Protein AF-A0A7V2TPH2-F1 (afdb_monomer_lite)

Structure (mmCIF, N/CA/C/O backbone):
data_AF-A0A7V2TPH2-F1
#
_entry.id   AF-A0A7V2TPH2-F1
#
loop_
_atom_site.group_PDB
_atom_site.id
_atom_site.type_symbol
_atom_site.label_atom_id
_atom_site.label_alt_id
_atom_site.label_comp_id
_atom_site.label_asym_id
_atom_site.label_entity_id
_atom_site.label_seq_id
_atom_site.pdbx_PDB_ins_code
_atom_site.Cartn_x
_atom_site.Cartn_y
_atom_site.Cartn_z
_atom_site.occupancy
_atom_site.B_iso_or_equiv
_atom_site.auth_seq_id
_atom_site.auth_comp_id
_atom_site.auth_asym_id
_atom_site.auth_atom_id
_atom_site.pdbx_PDB_model_num
ATOM 1 N N . GLY A 1 1 ? 22.157 5.269 8.669 1.00 52.62 1 GLY A N 1
ATOM 2 C CA . GLY A 1 1 ? 21.475 3.998 8.960 1.00 52.62 1 GLY A CA 1
ATOM 3 C C . GLY A 1 1 ? 22.271 2.903 8.308 1.00 52.62 1 GLY A C 1
ATOM 4 O O . GLY A 1 1 ? 22.394 2.919 7.093 1.00 52.62 1 GLY A O 1
ATOM 5 N N . GLN A 1 2 ? 22.907 2.046 9.096 1.00 52.38 2 GLN A N 1
ATOM 6 C CA . GLN A 1 2 ? 23.650 0.911 8.560 1.00 52.38 2 GLN A CA 1
ATOM 7 C C . GLN A 1 2 ? 22.627 -0.168 8.192 1.00 52.38 2 GLN A C 1
A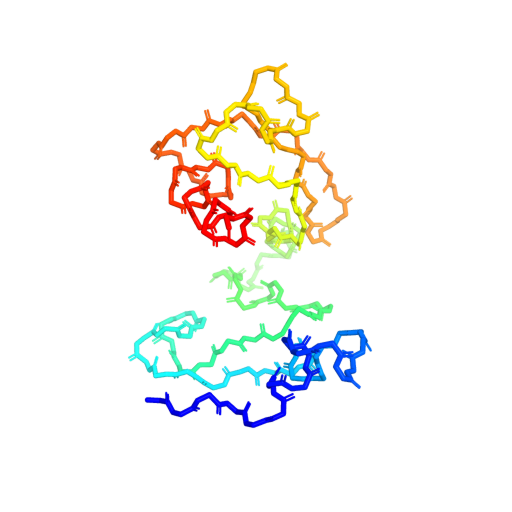TOM 9 O O . GLN A 1 2 ? 21.743 -0.456 8.999 1.00 52.38 2 GLN A O 1
ATOM 14 N N . LEU A 1 3 ? 22.689 -0.695 6.967 1.00 60.03 3 LEU A N 1
ATOM 15 C CA . LEU A 1 3 ? 21.816 -1.792 6.554 1.00 60.03 3 LEU A CA 1
ATOM 16 C C . LEU A 1 3 ? 22.068 -2.985 7.476 1.00 60.03 3 LEU A C 1
ATOM 18 O O . LEU A 1 3 ? 23.220 -3.294 7.786 1.00 60.03 3 LEU A O 1
ATOM 22 N N . ASP A 1 4 ? 20.994 -3.619 7.940 1.00 68.88 4 ASP A N 1
ATOM 23 C CA . ASP A 1 4 ? 21.103 -4.800 8.786 1.00 68.88 4 ASP A CA 1
ATOM 24 C C . ASP A 1 4 ? 21.896 -5.882 8.027 1.00 68.88 4 ASP A C 1
ATOM 26 O O . ASP A 1 4 ? 21.486 -6.260 6.923 1.00 68.88 4 ASP A O 1
ATOM 30 N N . PRO A 1 5 ? 23.012 -6.395 8.579 1.00 73.81 5 PRO A N 1
ATOM 31 C CA . PRO A 1 5 ? 23.836 -7.403 7.914 1.00 73.81 5 PRO A CA 1
ATOM 32 C C . PRO A 1 5 ? 23.057 -8.661 7.513 1.00 73.81 5 PRO A C 1
ATOM 34 O O . PRO A 1 5 ? 23.455 -9.362 6.585 1.00 73.81 5 PRO A O 1
ATOM 37 N N . SER A 1 6 ? 21.935 -8.946 8.183 1.00 73.12 6 SER A N 1
ATOM 38 C CA . SER A 1 6 ? 21.060 -10.066 7.834 1.00 73.12 6 SER A CA 1
ATOM 39 C C . SER A 1 6 ? 20.357 -9.883 6.487 1.00 73.12 6 SER A C 1
ATOM 41 O O . SER A 1 6 ? 20.137 -10.878 5.805 1.00 73.12 6 SER A O 1
ATOM 43 N N . ILE A 1 7 ? 20.082 -8.645 6.055 1.00 74.31 7 ILE A N 1
ATOM 44 C CA . ILE A 1 7 ? 19.474 -8.345 4.746 1.00 74.31 7 ILE A CA 1
ATOM 45 C C . ILE A 1 7 ? 20.460 -8.651 3.613 1.00 74.31 7 ILE A C 1
ATOM 47 O O . ILE A 1 7 ? 20.056 -9.110 2.547 1.00 74.31 7 ILE A O 1
ATOM 51 N N . ALA A 1 8 ? 21.762 -8.465 3.850 1.00 75.31 8 ALA A N 1
ATOM 52 C CA . ALA A 1 8 ? 22.788 -8.685 2.834 1.00 75.31 8 ALA A CA 1
ATOM 53 C C . ALA A 1 8 ? 22.784 -10.125 2.292 1.00 75.31 8 ALA A C 1
ATOM 55 O O . ALA A 1 8 ? 23.060 -10.318 1.114 1.00 75.31 8 ALA A O 1
ATOM 56 N N . GLN A 1 9 ? 22.414 -11.116 3.115 1.00 75.88 9 GLN A N 1
ATOM 57 C CA . GLN A 1 9 ? 22.303 -12.517 2.687 1.00 75.88 9 GLN A CA 1
ATOM 58 C C . GLN A 1 9 ? 21.108 -12.782 1.762 1.00 75.88 9 GLN A C 1
ATOM 60 O O . GLN A 1 9 ? 21.179 -13.699 0.950 1.00 75.88 9 GLN A O 1
ATOM 65 N N . TYR A 1 10 ? 20.033 -11.995 1.869 1.00 73.19 10 TYR A N 1
ATOM 66 C CA . TYR A 1 10 ? 18.875 -12.091 0.973 1.00 73.19 10 TYR A CA 1
ATOM 67 C C . TYR A 1 10 ? 19.153 -11.384 -0.356 1.00 73.19 10 TYR A C 1
ATOM 69 O O . TYR A 1 10 ? 18.794 -11.893 -1.410 1.00 73.19 10 TYR A O 1
ATOM 77 N N . ILE A 1 11 ? 19.864 -10.251 -0.320 1.00 75.94 11 ILE A N 1
ATOM 78 C CA . ILE A 1 11 ? 20.274 -9.526 -1.533 1.00 75.94 11 ILE A CA 1
ATOM 79 C C . ILE A 1 11 ? 21.326 -10.319 -2.323 1.00 75.94 11 ILE A C 1
ATOM 81 O O . ILE A 1 11 ? 21.290 -10.338 -3.548 1.00 75.94 11 ILE A O 1
ATOM 85 N N . SER A 1 12 ? 22.263 -10.988 -1.642 1.00 79.94 12 SER A N 1
ATOM 86 C CA . SER A 1 12 ? 23.322 -11.769 -2.294 1.00 79.94 12 SER A CA 1
ATOM 87 C C . SER A 1 12 ? 22.895 -13.173 -2.739 1.00 79.94 12 SER A C 1
ATOM 89 O O . SER A 1 12 ? 23.728 -13.911 -3.264 1.00 79.94 12 SER A O 1
ATOM 91 N N . GLY A 1 13 ? 21.640 -13.570 -2.498 1.00 76.06 13 GLY A N 1
ATOM 92 C CA . GLY A 1 13 ? 21.132 -14.913 -2.805 1.00 76.06 13 GLY A CA 1
ATOM 93 C C . GLY A 1 13 ? 21.652 -16.023 -1.881 1.00 76.06 13 GLY A C 1
ATOM 94 O O . GLY A 1 13 ? 21.425 -17.199 -2.139 1.00 76.06 13 GLY A O 1
ATOM 95 N N . GLY A 1 14 ? 22.345 -15.686 -0.787 1.00 78.94 14 GLY A N 1
ATOM 96 C CA . GLY A 1 14 ? 22.805 -16.661 0.210 1.00 78.94 14 GLY A CA 1
ATOM 97 C C . GLY A 1 14 ? 21.675 -17.268 1.052 1.00 78.94 14 GLY A C 1
ATOM 98 O O . GLY A 1 14 ? 21.870 -18.302 1.693 1.00 78.94 14 GLY A O 1
ATOM 99 N N . ARG A 1 15 ? 20.500 -16.628 1.067 1.00 72.25 15 ARG A N 1
ATOM 100 C CA . ARG A 1 15 ? 19.246 -17.138 1.630 1.00 72.25 15 ARG A CA 1
ATOM 101 C C . ARG A 1 15 ? 18.077 -16.702 0.757 1.00 72.25 15 ARG A C 1
ATOM 103 O O . ARG A 1 15 ? 17.982 -15.535 0.395 1.00 72.25 15 ARG A O 1
ATOM 110 N N . GLU A 1 16 ? 17.166 -17.629 0.496 1.00 70.44 16 GLU A N 1
ATOM 111 C CA . GLU A 1 16 ? 15.921 -17.377 -0.228 1.00 70.44 16 GLU A CA 1
ATOM 112 C C . GLU A 1 16 ? 14.727 -17.423 0.737 1.00 70.44 16 GLU A C 1
ATOM 114 O O . GLU A 1 16 ? 14.752 -18.131 1.748 1.00 70.44 16 GLU A O 1
ATOM 119 N N . GLY A 1 17 ? 13.681 -16.653 0.435 1.00 73.00 17 GLY A N 1
ATOM 120 C CA . GLY A 1 17 ? 12.449 -16.589 1.223 1.00 73.00 17 GLY A CA 1
ATOM 121 C C . GLY A 1 17 ? 12.172 -15.216 1.834 1.00 73.00 17 GLY A C 1
ATOM 122 O O . GLY A 1 17 ? 12.913 -14.253 1.638 1.00 73.00 17 GLY A O 1
ATOM 123 N N . ILE A 1 18 ? 11.067 -15.129 2.576 1.00 69.38 18 ILE A N 1
ATOM 124 C CA . ILE A 1 18 ? 10.636 -13.888 3.227 1.00 69.38 18 ILE A 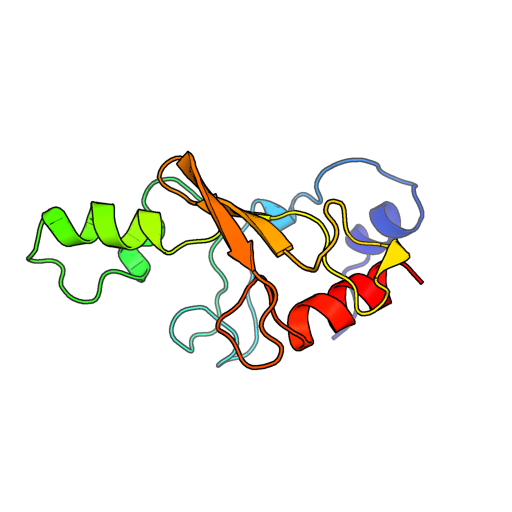CA 1
ATOM 125 C C . ILE A 1 18 ? 11.638 -13.530 4.326 1.00 69.38 18 ILE A C 1
ATOM 127 O O . ILE A 1 18 ? 11.946 -14.344 5.200 1.00 69.38 18 ILE A O 1
ATOM 131 N N . PHE A 1 19 ? 12.144 -12.297 4.289 1.00 74.94 19 PHE A N 1
ATOM 132 C CA . PHE A 1 19 ? 12.999 -11.774 5.346 1.00 74.94 19 PHE A CA 1
ATOM 133 C C . PHE A 1 19 ? 12.231 -11.806 6.679 1.00 74.94 19 PHE A C 1
ATOM 135 O O . PHE A 1 19 ? 11.173 -11.188 6.753 1.00 74.94 19 PHE A O 1
ATOM 142 N N . PRO A 1 20 ? 12.724 -12.466 7.746 1.00 76.25 20 PRO A N 1
ATOM 143 C CA . PRO A 1 20 ? 11.956 -12.659 8.978 1.00 76.25 20 PRO A CA 1
ATOM 144 C C . PRO A 1 20 ? 11.435 -11.367 9.611 1.00 76.25 20 PRO A C 1
ATOM 146 O O . PRO A 1 20 ? 10.366 -11.369 10.210 1.00 76.25 20 PRO A O 1
ATOM 149 N N . LYS A 1 21 ? 12.145 -10.240 9.448 1.00 76.19 21 LYS A N 1
ATOM 150 C CA . LYS A 1 21 ? 11.657 -8.950 9.962 1.00 76.19 21 LYS A CA 1
ATOM 151 C C . LYS A 1 21 ? 10.458 -8.390 9.198 1.00 76.19 21 LYS A C 1
ATOM 153 O O . LYS A 1 21 ? 9.807 -7.490 9.713 1.00 76.19 21 LYS A O 1
ATOM 158 N N . ALA A 1 22 ? 10.153 -8.903 8.008 1.00 75.69 22 ALA A N 1
ATOM 159 C CA . ALA A 1 22 ? 8.927 -8.559 7.297 1.00 75.69 22 ALA A CA 1
ATOM 160 C C . ALA A 1 22 ? 7.672 -9.048 8.049 1.00 75.69 22 ALA A C 1
ATOM 162 O O . ALA A 1 22 ? 6.608 -8.465 7.882 1.00 75.69 22 ALA A O 1
ATOM 163 N N . ASP A 1 23 ? 7.806 -10.056 8.922 1.00 80.38 23 ASP A N 1
ATOM 164 C CA . ASP A 1 23 ? 6.742 -10.531 9.822 1.00 80.38 23 ASP A CA 1
ATOM 165 C C . ASP A 1 23 ? 6.803 -9.882 11.225 1.00 80.38 23 ASP A C 1
ATOM 167 O O . ASP A 1 23 ? 6.238 -10.375 12.201 1.00 80.38 23 ASP A O 1
ATOM 171 N N . SER A 1 24 ? 7.497 -8.750 11.364 1.00 86.50 24 SER A N 1
ATOM 172 C CA . SER A 1 24 ? 7.596 -8.010 12.627 1.00 86.50 24 SER A CA 1
ATOM 173 C C . SER A 1 24 ? 7.250 -6.538 12.444 1.00 86.50 24 SER A C 1
ATOM 175 O O . SER A 1 24 ? 7.471 -5.975 11.374 1.00 86.50 24 SER A O 1
ATOM 177 N N . ASP A 1 25 ? 6.734 -5.905 13.499 1.00 87.94 25 ASP A N 1
ATOM 178 C CA . ASP A 1 25 ? 6.574 -4.451 13.519 1.00 87.94 25 ASP A CA 1
ATOM 179 C C . ASP A 1 25 ? 7.957 -3.785 13.395 1.00 87.94 25 ASP A C 1
ATOM 181 O O . ASP A 1 25 ? 8.928 -4.201 14.036 1.00 87.94 25 ASP A O 1
ATOM 185 N N . ALA A 1 26 ? 8.056 -2.746 12.570 1.00 87.88 26 ALA A N 1
ATOM 186 C CA . ALA A 1 26 ? 9.312 -2.070 12.283 1.00 87.88 26 ALA A CA 1
ATOM 187 C C . ALA A 1 26 ? 9.372 -0.707 12.978 1.00 87.88 26 ALA A C 1
ATOM 189 O O . ALA A 1 26 ? 8.510 0.150 12.790 1.00 87.88 26 ALA A O 1
ATOM 190 N N . GLN A 1 27 ? 10.424 -0.478 13.763 1.00 87.88 27 GLN A N 1
ATOM 191 C CA . GLN A 1 27 ? 10.677 0.832 14.352 1.00 87.88 27 GLN A CA 1
ATOM 192 C C . GLN A 1 27 ? 11.352 1.749 13.330 1.00 87.88 27 GLN A C 1
ATOM 194 O O . GLN A 1 27 ? 12.382 1.407 12.747 1.00 87.88 27 GLN A O 1
ATOM 199 N N . VAL A 1 28 ? 10.777 2.929 13.135 1.00 87.75 28 VAL A N 1
ATOM 200 C CA . VAL A 1 28 ? 11.244 3.951 12.196 1.00 87.75 28 VAL A CA 1
ATOM 201 C C . VAL A 1 28 ? 11.326 5.302 12.908 1.00 87.75 28 VAL A C 1
ATOM 203 O O . VAL A 1 28 ? 10.627 5.516 13.897 1.00 87.75 28 VAL A O 1
ATOM 206 N N . PRO A 1 29 ? 12.167 6.247 12.461 1.00 90.50 29 PRO A N 1
ATOM 207 C CA . PRO A 1 29 ? 12.143 7.596 13.016 1.00 90.50 29 PRO A CA 1
ATOM 208 C C . PRO A 1 29 ? 10.760 8.239 12.835 1.00 90.50 29 PRO A C 1
ATOM 210 O O . PRO A 1 29 ? 10.140 8.090 11.784 1.00 90.50 29 PRO A O 1
ATOM 213 N N . ALA A 1 30 ? 10.275 8.980 13.832 1.00 88.75 30 ALA A N 1
ATOM 214 C CA . ALA A 1 30 ? 9.077 9.797 13.647 1.00 88.75 30 ALA A CA 1
ATOM 215 C C . ALA A 1 30 ? 9.342 10.903 12.600 1.00 88.75 30 ALA A C 1
ATOM 217 O O . ALA A 1 30 ? 10.456 11.436 12.569 1.00 88.75 30 ALA A O 1
ATOM 218 N N . PRO A 1 31 ? 8.362 11.270 11.752 1.00 90.75 31 PRO A N 1
ATOM 219 C CA . PRO A 1 31 ? 6.961 10.836 11.752 1.00 90.75 31 PRO A CA 1
ATOM 220 C C . PRO A 1 31 ? 6.666 9.691 10.760 1.00 90.75 31 PRO A C 1
ATOM 222 O O . PRO A 1 31 ? 5.543 9.569 10.282 1.00 90.75 31 PRO A O 1
ATOM 225 N N . TYR A 1 32 ? 7.664 8.881 10.392 1.00 86.19 32 TYR A N 1
ATOM 226 C CA . TYR A 1 32 ? 7.541 7.907 9.299 1.00 86.19 32 TYR A CA 1
ATOM 227 C C . TYR A 1 32 ? 6.796 6.613 9.672 1.00 86.19 32 TYR A C 1
ATOM 229 O O . TYR A 1 32 ? 6.696 5.710 8.846 1.00 86.19 32 TYR A O 1
ATOM 237 N N . GLY A 1 33 ? 6.293 6.492 10.903 1.00 85.62 33 GLY A N 1
ATOM 238 C CA . GLY A 1 33 ? 5.432 5.389 11.329 1.00 85.62 33 GLY A CA 1
ATOM 239 C C . GLY A 1 33 ? 3.948 5.626 11.028 1.00 85.62 33 GLY A C 1
ATOM 240 O O . GLY A 1 33 ? 3.526 6.725 10.663 1.00 85.62 33 GLY A O 1
ATOM 241 N N . ASN A 1 34 ? 3.124 4.597 11.237 1.00 83.81 34 ASN A N 1
ATOM 242 C CA . ASN A 1 34 ? 1.669 4.700 11.127 1.00 83.81 34 ASN A CA 1
ATOM 243 C C . ASN A 1 34 ? 1.131 5.808 12.053 1.00 83.81 34 ASN A C 1
ATOM 245 O O . ASN A 1 34 ? 1.562 5.944 13.199 1.00 83.81 34 ASN A O 1
ATOM 249 N N . GLY A 1 35 ? 0.192 6.616 11.548 1.00 82.12 35 GLY A N 1
ATOM 250 C CA . GLY A 1 35 ? -0.407 7.722 12.306 1.00 82.12 35 GLY A CA 1
ATOM 251 C C . GLY A 1 35 ? 0.566 8.854 12.671 1.00 82.12 35 GLY A C 1
ATOM 252 O O . GLY A 1 35 ? 0.281 9.611 13.593 1.00 82.12 35 GLY A O 1
ATOM 253 N N . GLY A 1 36 ? 1.717 8.964 11.992 1.00 85.12 36 GLY A N 1
ATOM 254 C CA . GLY A 1 36 ? 2.756 9.957 12.300 1.00 85.12 36 GLY A CA 1
ATOM 255 C C . GLY A 1 36 ? 3.688 9.555 13.450 1.00 85.12 36 GLY A C 1
ATOM 256 O O . GLY A 1 36 ? 4.439 10.388 13.955 1.00 85.12 36 GLY A O 1
ATOM 257 N N . GLY A 1 37 ? 3.624 8.294 13.891 1.00 87.50 37 GLY A N 1
ATOM 258 C CA . GLY A 1 37 ? 4.440 7.757 14.977 1.00 87.50 37 GLY A CA 1
ATOM 259 C C . GLY A 1 37 ? 5.836 7.302 14.544 1.00 87.50 37 GLY A C 1
ATOM 260 O O . GLY A 1 37 ? 6.364 7.695 13.506 1.00 87.50 37 GLY A O 1
ATOM 261 N N . ASN A 1 38 ? 6.438 6.434 15.358 1.00 93.00 38 ASN A N 1
ATOM 262 C CA . ASN A 1 38 ? 7.763 5.837 15.147 1.00 93.00 38 ASN A CA 1
ATOM 263 C C . ASN A 1 38 ? 7.702 4.321 14.869 1.00 93.00 38 ASN A C 1
ATOM 265 O O . ASN A 1 38 ? 8.702 3.617 15.014 1.00 93.00 38 ASN A O 1
ATOM 269 N N . MET A 1 39 ? 6.525 3.796 14.530 1.00 88.19 39 MET A N 1
ATOM 270 C CA . MET A 1 39 ? 6.305 2.367 14.330 1.00 88.19 39 MET A CA 1
ATOM 271 C C . MET A 1 39 ? 5.496 2.113 13.067 1.00 88.19 39 MET A C 1
ATOM 273 O O . MET A 1 39 ? 4.450 2.729 12.871 1.00 88.19 39 MET A O 1
ATOM 277 N N . VAL A 1 40 ? 5.989 1.202 12.233 1.00 88.44 40 VAL A N 1
ATOM 278 C CA . VAL A 1 40 ? 5.256 0.609 11.118 1.00 88.44 40 VAL A CA 1
ATOM 279 C C . VAL A 1 40 ? 4.739 -0.750 11.569 1.00 88.44 40 VAL A C 1
ATOM 281 O O . VAL A 1 40 ? 5.536 -1.624 11.910 1.00 88.44 40 VAL A O 1
ATOM 284 N N . TYR A 1 41 ? 3.421 -0.928 11.604 1.00 87.56 41 TYR A N 1
ATOM 285 C CA . TYR A 1 41 ? 2.824 -2.194 12.031 1.00 87.56 41 TYR A CA 1
ATOM 286 C C . TYR A 1 41 ? 2.794 -3.213 10.893 1.00 87.56 41 TYR A C 1
ATOM 288 O O . TYR A 1 41 ? 2.479 -2.872 9.752 1.00 87.56 41 TYR A O 1
ATOM 296 N N . ARG A 1 42 ? 3.060 -4.480 11.216 1.00 87.38 42 ARG A N 1
ATOM 297 C CA . ARG A 1 42 ? 2.890 -5.592 10.278 1.00 87.38 42 ARG A CA 1
ATOM 298 C C . ARG A 1 42 ? 1.415 -5.821 9.956 1.00 87.38 42 ARG A C 1
ATOM 300 O O . ARG A 1 42 ? 0.538 -5.616 10.804 1.00 87.38 42 ARG A O 1
ATOM 307 N N . LEU A 1 43 ? 1.153 -6.333 8.756 1.00 84.69 43 LEU A N 1
ATOM 308 C CA . LEU A 1 43 ? -0.179 -6.791 8.379 1.00 84.69 43 LEU A CA 1
ATOM 309 C C . LEU A 1 43 ? -0.562 -8.012 9.225 1.00 84.69 43 LEU A C 1
ATOM 311 O O . LEU A 1 43 ? 0.177 -8.990 9.310 1.00 84.69 43 LEU A O 1
ATOM 315 N N . ARG A 1 44 ? -1.720 -7.934 9.879 1.00 84.25 44 ARG A N 1
ATOM 316 C CA . ARG A 1 44 ? -2.351 -9.024 10.629 1.00 84.25 44 ARG A CA 1
ATOM 317 C C . ARG A 1 44 ? -3.855 -8.800 10.655 1.00 84.25 44 ARG A C 1
ATOM 319 O O . ARG A 1 44 ? -4.310 -7.674 10.466 1.00 84.25 44 ARG A O 1
ATOM 326 N N . GLU A 1 45 ? -4.613 -9.846 10.945 1.00 80.81 45 GLU A N 1
ATOM 327 C CA . GLU A 1 45 ? -6.049 -9.716 11.183 1.00 80.81 45 GLU A CA 1
ATOM 328 C C . GLU A 1 45 ? -6.329 -8.651 12.262 1.00 80.81 45 GLU A C 1
ATOM 330 O O . GLU A 1 45 ? -5.692 -8.635 13.323 1.00 80.81 45 GLU A O 1
ATOM 335 N N . GLY A 1 46 ? -7.249 -7.727 11.973 1.00 77.75 46 GLY A N 1
ATOM 336 C CA . GLY A 1 46 ? -7.627 -6.646 12.879 1.00 77.75 46 GLY A CA 1
ATOM 337 C C . GLY A 1 46 ? -6.706 -5.419 12.856 1.00 77.75 46 GLY A C 1
ATOM 338 O O . GLY A 1 46 ? -6.913 -4.517 13.674 1.00 77.75 46 GLY A O 1
ATOM 339 N N . ILE A 1 47 ? -5.691 -5.353 11.978 1.00 81.12 47 ILE A N 1
ATOM 340 C CA . ILE A 1 47 ? -4.804 -4.178 11.869 1.00 81.12 47 ILE A CA 1
ATOM 341 C C . ILE A 1 47 ? -5.517 -2.939 11.308 1.00 81.12 47 ILE A C 1
ATOM 343 O O . ILE A 1 47 ? -5.166 -1.812 11.656 1.00 81.12 47 ILE A O 1
ATOM 347 N N . GLU A 1 48 ? -6.574 -3.123 10.521 1.00 75.81 48 G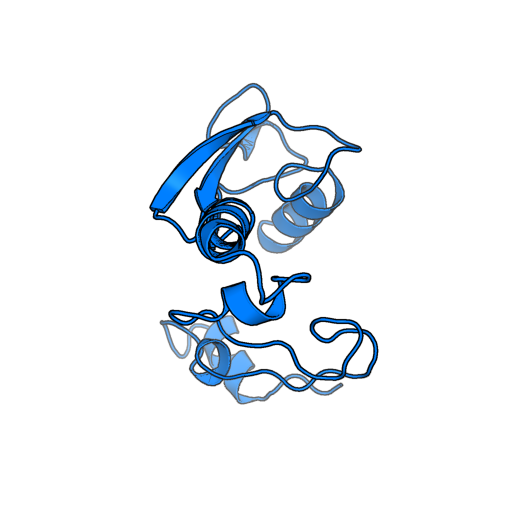LU A N 1
ATOM 348 C CA . GLU A 1 48 ? -7.420 -2.052 9.993 1.00 75.81 48 GLU A CA 1
ATOM 349 C C . GLU A 1 48 ? -8.019 -1.176 11.096 1.00 75.81 48 GLU A C 1
ATOM 351 O O . GLU A 1 48 ? -8.332 -0.013 10.860 1.00 75.81 48 GLU A O 1
ATOM 356 N N . ARG A 1 49 ? -8.132 -1.696 12.327 1.00 73.69 49 ARG A N 1
ATOM 357 C CA . ARG A 1 49 ? -8.667 -0.953 13.475 1.00 73.69 49 ARG A CA 1
ATOM 358 C C . ARG A 1 49 ? -7.861 0.296 13.801 1.00 73.69 49 ARG A C 1
ATOM 360 O O . ARG A 1 49 ? -8.429 1.256 14.305 1.00 73.69 49 ARG A O 1
ATOM 367 N N . PHE A 1 50 ? -6.568 0.314 13.481 1.00 73.06 50 PHE A N 1
ATOM 368 C CA . PHE A 1 50 ? -5.732 1.506 13.645 1.00 73.06 50 PHE A CA 1
ATOM 369 C C . PHE A 1 50 ? -6.018 2.593 12.600 1.00 73.06 50 PHE A C 1
ATOM 371 O O . PHE A 1 50 ? -5.551 3.719 12.749 1.00 73.06 50 PHE A O 1
ATOM 378 N N . LEU A 1 51 ? -6.783 2.265 11.557 1.00 70.81 51 LEU A N 1
ATOM 379 C CA . LEU A 1 51 ? -7.242 3.188 10.521 1.00 70.81 51 LEU A CA 1
ATOM 380 C C . LEU A 1 51 ? -8.695 3.638 10.745 1.00 70.81 51 LEU A C 1
ATOM 382 O O . LEU A 1 51 ? -9.154 4.566 10.082 1.00 70.81 51 LEU A O 1
ATOM 386 N N . ILE A 1 52 ? -9.418 3.018 11.686 1.00 73.44 52 ILE A N 1
ATOM 387 C CA . ILE A 1 52 ? -10.778 3.418 12.053 1.00 73.44 52 ILE A CA 1
ATOM 388 C C . ILE A 1 52 ? -10.704 4.682 12.912 1.00 73.44 52 ILE A C 1
ATOM 390 O O . ILE A 1 52 ? -10.223 4.660 14.043 1.00 73.44 52 ILE A O 1
ATOM 394 N N . THR A 1 53 ? -11.217 5.790 12.386 1.00 74.50 53 THR A N 1
ATOM 395 C CA . THR A 1 53 ? -11.291 7.067 13.112 1.00 74.50 53 THR A CA 1
ATOM 396 C C . THR A 1 53 ? -12.503 7.159 14.043 1.00 74.50 53 THR A C 1
ATOM 398 O O . THR A 1 53 ? -12.446 7.888 15.030 1.00 74.50 53 THR A O 1
ATOM 401 N N . ASP A 1 54 ? -13.575 6.405 13.770 1.00 74.88 54 ASP A N 1
ATOM 402 C CA . ASP A 1 54 ? -14.784 6.331 14.600 1.00 74.88 54 ASP A CA 1
ATOM 403 C C . ASP A 1 54 ? -15.069 4.891 15.055 1.00 74.88 54 ASP A C 1
ATOM 405 O O . ASP A 1 54 ? -15.627 4.077 14.319 1.00 74.88 54 ASP A O 1
ATOM 409 N N . ILE A 1 55 ? -14.688 4.586 16.299 1.00 66.69 55 ILE A N 1
ATOM 410 C CA . ILE A 1 55 ? -14.833 3.259 16.918 1.00 66.69 55 ILE A CA 1
ATOM 411 C C . ILE A 1 55 ? -16.295 2.880 17.205 1.00 66.69 55 ILE A C 1
ATOM 413 O O . ILE A 1 55 ? -16.602 1.703 17.386 1.00 66.69 55 ILE A O 1
ATOM 417 N N . ASN A 1 56 ? -17.205 3.857 17.258 1.00 74.56 56 ASN A N 1
ATOM 418 C CA . ASN A 1 56 ? -18.601 3.613 17.625 1.00 74.56 56 ASN A CA 1
ATOM 419 C C . ASN A 1 56 ? -19.457 3.184 16.429 1.00 74.56 56 ASN A C 1
ATOM 421 O O . ASN A 1 56 ? -20.611 2.796 16.612 1.00 74.56 56 ASN A O 1
ATOM 425 N N . ASN A 1 57 ? -18.907 3.232 15.214 1.00 74.56 57 ASN A N 1
ATOM 426 C CA . ASN A 1 57 ? -19.578 2.776 14.009 1.00 74.56 57 ASN A CA 1
ATOM 427 C C . ASN A 1 57 ? -19.142 1.337 13.665 1.00 74.56 57 ASN A C 1
ATOM 429 O O . ASN A 1 57 ? -18.069 1.144 13.089 1.00 74.56 57 ASN A O 1
ATOM 433 N N . PRO A 1 58 ? -19.962 0.307 13.949 1.00 67.12 58 PRO A N 1
ATOM 434 C CA . PRO A 1 58 ? -19.592 -1.086 13.692 1.00 67.12 58 PRO A CA 1
ATOM 435 C C . PRO A 1 58 ? -19.353 -1.390 12.203 1.00 67.12 58 PRO A C 1
ATOM 437 O O . PRO A 1 58 ? -18.589 -2.300 11.886 1.00 67.12 58 PRO A O 1
ATOM 440 N N . SER A 1 59 ? -19.932 -0.605 11.287 1.00 70.06 59 SER A N 1
ATOM 441 C CA . SER A 1 59 ? -19.709 -0.738 9.840 1.00 70.06 59 SER A CA 1
ATOM 442 C C . SER A 1 59 ? -18.365 -0.160 9.379 1.00 70.06 59 SER A C 1
ATOM 444 O O . SER A 1 59 ? -17.923 -0.455 8.267 1.00 70.06 59 SER A O 1
ATOM 446 N N . ALA A 1 60 ? -17.694 0.651 10.208 1.00 65.00 60 ALA A N 1
ATOM 447 C CA . ALA A 1 60 ? -16.425 1.286 9.852 1.00 65.00 60 ALA A CA 1
ATOM 448 C C . ALA A 1 60 ? -15.276 0.277 9.706 1.00 65.00 60 ALA A C 1
ATOM 450 O O . ALA A 1 60 ? -14.375 0.508 8.905 1.00 65.00 60 ALA A O 1
ATOM 451 N N . SER A 1 61 ? -15.332 -0.863 10.406 1.00 61.44 61 SER A N 1
ATOM 452 C CA . SER A 1 61 ? -14.334 -1.935 10.273 1.00 61.44 61 SER A CA 1
ATOM 453 C C . SER A 1 61 ? -14.306 -2.532 8.865 1.00 61.44 61 SER A C 1
ATOM 455 O O . SER A 1 61 ? -13.232 -2.682 8.288 1.00 61.44 61 SER A O 1
ATOM 457 N N . ASN A 1 62 ? -15.479 -2.801 8.279 1.00 60.75 62 ASN A N 1
ATOM 458 C CA . ASN A 1 62 ? -15.566 -3.336 6.917 1.00 60.75 62 ASN A CA 1
ATOM 459 C C . ASN A 1 62 ? -15.058 -2.318 5.891 1.00 60.75 62 ASN A C 1
ATOM 461 O O . ASN A 1 62 ? -14.278 -2.670 5.016 1.00 60.75 62 ASN A O 1
ATOM 465 N N . MET A 1 63 ? -15.433 -1.043 6.042 1.00 70.06 63 MET A N 1
ATOM 466 C CA . MET A 1 63 ? -14.952 0.020 5.154 1.00 70.06 63 MET A CA 1
ATOM 467 C C . MET A 1 63 ? -13.438 0.225 5.256 1.00 70.06 63 MET A C 1
ATOM 469 O O . MET A 1 63 ? -12.795 0.506 4.250 1.00 70.06 63 MET A O 1
ATOM 473 N N . ALA A 1 64 ? -12.858 0.083 6.451 1.00 69.25 64 ALA A N 1
ATOM 474 C CA . ALA A 1 64 ? -11.418 0.209 6.637 1.00 69.25 64 ALA A CA 1
ATOM 475 C C . ALA A 1 64 ? -10.661 -0.909 5.904 1.00 69.25 64 ALA A C 1
ATOM 477 O O . ALA A 1 64 ? -9.688 -0.612 5.209 1.00 69.25 64 ALA A O 1
ATOM 478 N N . GLN A 1 65 ? -11.128 -2.163 5.972 1.00 73.31 65 GLN A N 1
ATOM 479 C CA . GLN A 1 65 ? -10.494 -3.264 5.236 1.00 73.31 65 GLN A CA 1
ATOM 480 C C . GLN A 1 65 ? -10.527 -3.071 3.712 1.00 73.31 65 GLN A C 1
ATOM 482 O O . GLN A 1 65 ? -9.530 -3.356 3.048 1.00 73.31 65 GLN A O 1
ATOM 487 N N . SER A 1 66 ? -11.596 -2.487 3.164 1.00 78.25 66 SER A N 1
ATOM 488 C CA . SER A 1 66 ? -11.703 -2.177 1.729 1.00 78.25 66 SER A CA 1
ATOM 489 C C . SER A 1 66 ? -10.795 -1.028 1.256 1.00 78.25 66 SER A C 1
ATOM 491 O O . SER A 1 66 ? -10.832 -0.668 0.086 1.00 78.25 66 SER A O 1
ATOM 493 N N . THR A 1 67 ? -9.989 -0.417 2.134 1.00 80.44 67 THR A N 1
ATOM 494 C CA . THR A 1 67 ? -9.064 0.681 1.774 1.00 80.44 67 THR A CA 1
ATOM 495 C C . THR A 1 67 ? -7.589 0.325 1.943 1.00 80.44 67 THR A C 1
ATOM 497 O O . THR A 1 67 ? -6.720 1.089 1.523 1.00 80.44 67 THR A O 1
ATOM 500 N N . VAL A 1 68 ? -7.283 -0.828 2.547 1.00 84.31 68 VAL A N 1
ATOM 501 C CA . VAL A 1 68 ? -5.904 -1.267 2.787 1.00 84.31 68 VAL A CA 1
ATOM 502 C C . VAL A 1 68 ? -5.448 -2.167 1.651 1.00 84.31 68 VAL A C 1
ATOM 504 O O . VAL A 1 68 ? -5.900 -3.304 1.538 1.00 84.31 68 VAL A O 1
ATOM 507 N N . TYR A 1 69 ? -4.523 -1.664 0.838 1.00 86.44 69 TYR A N 1
ATOM 508 C CA . TYR A 1 69 ? -3.868 -2.437 -0.215 1.00 86.44 69 TYR A CA 1
ATOM 509 C C . TYR A 1 69 ? -2.941 -3.497 0.402 1.00 86.44 69 TYR A C 1
ATOM 511 O O . TYR A 1 69 ? -2.098 -3.170 1.240 1.00 86.44 69 TYR A O 1
ATOM 519 N N . ILE A 1 70 ? -3.073 -4.751 -0.030 1.00 86.56 70 ILE A N 1
ATOM 520 C CA . ILE A 1 70 ? -2.261 -5.889 0.431 1.00 86.56 70 ILE A CA 1
ATOM 521 C C . ILE A 1 70 ? -1.249 -6.296 -0.636 1.00 86.56 70 IL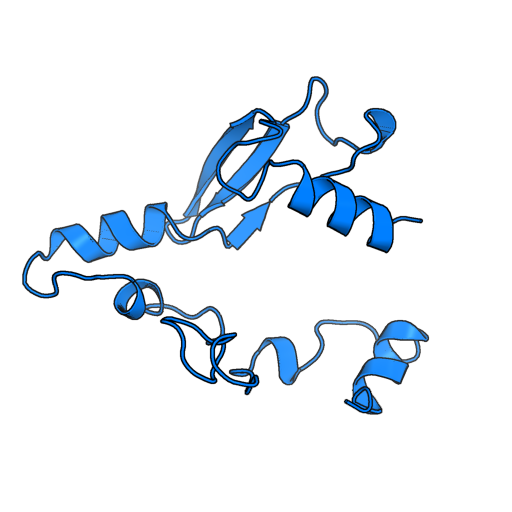E A C 1
ATOM 523 O O . ILE A 1 70 ? -0.073 -6.489 -0.336 1.00 86.56 70 ILE A O 1
ATOM 527 N N . MET A 1 71 ? -1.700 -6.412 -1.885 1.00 84.19 71 MET A N 1
ATOM 528 C CA . MET A 1 71 ? -0.862 -6.750 -3.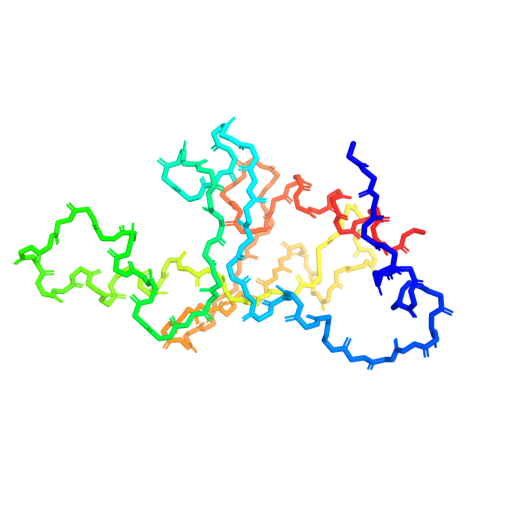037 1.00 84.19 71 MET A CA 1
ATOM 529 C C . MET A 1 71 ? -1.364 -6.009 -4.270 1.00 84.19 71 MET A C 1
ATOM 531 O O . MET A 1 71 ? -2.550 -5.713 -4.383 1.00 84.19 71 MET A O 1
ATOM 535 N N . PHE A 1 72 ? -0.465 -5.718 -5.200 1.00 84.88 72 PHE A N 1
ATOM 536 C CA . PHE A 1 72 ? -0.806 -5.143 -6.494 1.00 84.88 72 PHE A CA 1
ATOM 537 C C . PHE A 1 72 ? 0.199 -5.592 -7.551 1.00 84.88 72 PHE A C 1
ATOM 539 O O . PHE A 1 72 ? 1.337 -5.935 -7.221 1.00 84.88 72 PHE A O 1
ATOM 546 N N . ASP A 1 73 ? -0.222 -5.597 -8.816 1.00 78.56 73 ASP A N 1
ATOM 547 C CA . ASP A 1 73 ? 0.666 -5.917 -9.937 1.00 78.56 73 ASP A CA 1
ATOM 548 C C . ASP A 1 73 ? 1.810 -4.902 -10.035 1.00 78.56 73 ASP A C 1
ATOM 550 O O . ASP A 1 73 ? 1.646 -3.729 -9.682 1.00 78.56 73 ASP A O 1
ATOM 554 N N . GLN A 1 74 ? 2.954 -5.348 -10.564 1.00 71.56 74 GLN A N 1
ATOM 555 C CA . GLN A 1 74 ? 4.126 -4.503 -10.777 1.00 71.56 74 GLN A CA 1
ATOM 556 C C . GLN A 1 74 ? 3.784 -3.272 -11.630 1.00 71.56 74 GLN A C 1
ATOM 558 O O . GLN A 1 74 ? 3.111 -3.360 -12.658 1.00 71.56 74 GLN A O 1
ATOM 563 N N . LEU A 1 75 ? 4.289 -2.120 -11.187 1.00 71.75 75 LEU A N 1
ATOM 564 C CA . LEU A 1 75 ? 4.135 -0.819 -11.831 1.00 71.75 75 LEU A CA 1
ATOM 565 C C . LEU A 1 75 ? 5.507 -0.309 -12.259 1.00 71.75 75 LEU A C 1
ATOM 567 O O . LEU A 1 75 ? 6.479 -0.449 -11.518 1.00 71.75 75 LEU A O 1
ATOM 571 N N . SER A 1 76 ? 5.585 0.307 -13.434 1.00 66.94 76 SER A N 1
ATOM 572 C CA . SER A 1 76 ? 6.824 0.877 -13.960 1.00 66.94 76 SER A CA 1
ATOM 573 C C . SER A 1 76 ? 6.534 2.110 -14.800 1.00 66.94 76 SER A C 1
ATOM 575 O O . SER A 1 76 ? 5.455 2.245 -15.368 1.00 66.94 76 SER A O 1
ATOM 577 N N . THR A 1 77 ? 7.502 3.018 -14.898 1.00 64.31 77 THR A N 1
ATOM 578 C CA . THR A 1 77 ? 7.447 4.126 -15.862 1.00 64.31 77 THR A CA 1
ATOM 579 C C . THR A 1 77 ? 7.628 3.662 -17.307 1.00 64.31 77 THR A C 1
ATOM 581 O O . THR A 1 77 ? 7.338 4.424 -18.227 1.00 64.31 77 THR A O 1
ATOM 584 N N . ASP A 1 78 ? 8.108 2.433 -17.520 1.00 65.31 78 ASP A N 1
ATOM 585 C CA . ASP A 1 78 ? 8.165 1.807 -18.836 1.00 65.31 78 ASP A CA 1
ATOM 586 C C . ASP A 1 78 ? 6.885 1.006 -19.108 1.00 65.31 78 ASP A C 1
ATOM 588 O O . ASP A 1 78 ? 6.557 0.046 -18.408 1.00 65.31 78 ASP A O 1
ATOM 592 N N . SER A 1 79 ? 6.181 1.379 -20.178 1.00 60.94 79 SER A N 1
ATOM 593 C CA . SER A 1 79 ? 4.993 0.680 -20.674 1.00 60.94 79 SER A CA 1
ATOM 594 C C . SER A 1 79 ? 5.207 -0.821 -20.928 1.00 60.94 79 SER A C 1
ATOM 596 O O . SER A 1 79 ? 4.254 -1.588 -20.803 1.00 60.94 79 SER A O 1
ATOM 598 N N . ALA A 1 80 ? 6.436 -1.250 -21.245 1.00 60.62 80 ALA A N 1
ATOM 599 C CA . ALA A 1 80 ? 6.776 -2.652 -21.493 1.00 60.62 80 ALA A CA 1
ATOM 600 C C . ALA A 1 80 ? 6.766 -3.519 -20.223 1.00 60.62 80 ALA A C 1
ATOM 602 O O . ALA A 1 80 ? 6.715 -4.743 -20.314 1.00 60.62 80 ALA A O 1
ATOM 603 N N . MET A 1 81 ? 6.811 -2.893 -19.046 1.00 61.34 81 MET A N 1
ATOM 604 C CA . MET A 1 81 ? 6.879 -3.556 -17.742 1.00 61.34 81 MET A CA 1
ATOM 605 C C . MET A 1 81 ? 5.514 -3.638 -17.039 1.00 61.34 81 MET A C 1
ATOM 607 O O . MET A 1 81 ? 5.445 -4.049 -15.882 1.00 61.34 81 MET A O 1
ATOM 611 N N . TYR A 1 82 ? 4.426 -3.249 -17.713 1.00 60.03 82 TYR A N 1
ATOM 612 C CA . TYR A 1 82 ? 3.071 -3.462 -17.206 1.00 60.03 82 TYR A CA 1
ATOM 613 C C . TYR A 1 82 ? 2.579 -4.869 -17.545 1.00 60.03 82 TYR A C 1
ATOM 615 O O . TYR A 1 82 ? 2.651 -5.303 -18.693 1.00 60.03 82 TYR A O 1
ATOM 623 N N . ASN A 1 83 ? 1.954 -5.529 -16.568 1.00 58.03 83 ASN A N 1
ATOM 624 C CA . ASN A 1 83 ? 1.244 -6.792 -16.797 1.00 58.03 83 ASN A CA 1
ATOM 625 C C . ASN A 1 83 ? -0.030 -6.611 -17.650 1.00 58.03 83 ASN A C 1
ATOM 627 O O . ASN A 1 83 ? -0.511 -7.572 -18.247 1.00 58.03 83 ASN A O 1
ATOM 631 N N . HIS A 1 84 ? -0.573 -5.388 -17.741 1.00 56.28 84 HIS A N 1
ATOM 632 C CA . HIS A 1 84 ? -1.718 -5.059 -18.591 1.00 56.28 84 HIS A CA 1
ATOM 633 C C . HIS A 1 84 ? -1.596 -3.643 -19.189 1.00 56.28 84 HIS A C 1
ATOM 635 O O . HIS A 1 84 ? -1.600 -2.638 -18.475 1.00 56.28 84 HIS A O 1
ATOM 641 N N . VAL A 1 85 ? -1.523 -3.553 -20.521 1.00 51.94 85 VAL A N 1
ATOM 642 C CA . VAL A 1 85 ? -1.539 -2.290 -21.283 1.00 51.94 85 VAL A CA 1
ATOM 643 C C . VAL A 1 85 ? -2.986 -2.009 -21.733 1.00 51.94 85 VAL A C 1
ATOM 645 O O . VAL A 1 85 ? -3.612 -2.915 -22.279 1.00 51.94 85 VAL A O 1
ATOM 648 N N . PRO A 1 86 ? -3.551 -0.796 -21.538 1.00 59.44 86 PRO A N 1
ATOM 649 C CA . PRO A 1 86 ? -2.900 0.445 -21.137 1.00 59.44 86 PRO A CA 1
ATOM 650 C C . PRO A 1 86 ? -3.022 0.721 -19.631 1.00 59.44 86 PRO A C 1
ATOM 652 O O . PRO A 1 86 ? -4.120 0.927 -19.117 1.00 59.44 86 PRO A O 1
ATOM 655 N N . GLY A 1 87 ? -1.858 0.765 -18.973 1.00 68.50 87 GLY A N 1
ATOM 656 C CA . GLY A 1 87 ? -1.578 1.450 -17.710 1.00 68.50 87 GLY A CA 1
ATOM 657 C C . GLY A 1 87 ? -2.593 1.218 -16.600 1.00 68.50 87 GLY A C 1
ATOM 658 O O . GLY A 1 87 ? -3.342 2.129 -16.271 1.00 68.50 87 GLY A O 1
ATOM 659 N N . GLY A 1 88 ? -2.617 0.033 -16.003 1.00 73.94 88 GLY A N 1
ATOM 660 C CA . GLY A 1 88 ? -3.354 -0.219 -14.767 1.00 73.94 88 GLY A CA 1
ATOM 661 C C . GLY A 1 88 ? -2.825 -1.453 -14.051 1.00 73.94 88 GLY A C 1
ATOM 662 O O . GLY A 1 88 ? -1.958 -2.150 -14.577 1.00 73.94 88 GLY A O 1
ATOM 663 N N . SER A 1 89 ? -3.313 -1.694 -12.841 1.00 81.69 89 SER A N 1
ATOM 664 C CA . SER A 1 89 ? -2.881 -2.807 -11.995 1.00 81.69 89 SER A CA 1
ATOM 665 C C . SER A 1 89 ? -4.066 -3.344 -11.206 1.00 81.69 89 SER A C 1
ATOM 667 O O . SER A 1 89 ? -4.928 -2.575 -10.765 1.00 81.69 89 SER A O 1
ATOM 669 N N . ASN A 1 90 ? -4.130 -4.668 -11.066 1.00 86.38 90 ASN A N 1
ATOM 670 C CA . ASN A 1 90 ? -5.065 -5.289 -10.144 1.00 86.38 90 ASN A CA 1
ATOM 671 C C . ASN A 1 90 ? -4.538 -5.103 -8.727 1.00 86.38 90 ASN A C 1
ATOM 673 O O . ASN A 1 90 ? -3.380 -5.411 -8.445 1.00 86.38 90 ASN A O 1
ATOM 677 N N . VAL A 1 91 ? -5.394 -4.614 -7.839 1.00 87.62 91 VAL A N 1
ATOM 678 C CA . VAL A 1 91 ? -5.065 -4.359 -6.439 1.00 87.62 91 VAL A CA 1
ATOM 679 C C . VAL A 1 91 ? -5.940 -5.236 -5.559 1.00 87.62 91 VAL A C 1
ATOM 681 O O . VAL A 1 91 ? -7.164 -5.168 -5.637 1.00 87.62 91 VAL A O 1
ATOM 684 N N . LEU A 1 92 ? -5.299 -6.067 -4.740 1.00 89.06 92 LEU A N 1
ATOM 685 C CA . LEU A 1 92 ? -5.912 -6.881 -3.696 1.00 89.06 92 LEU A CA 1
ATOM 686 C C . LEU A 1 92 ? -5.987 -6.077 -2.397 1.00 89.06 92 LEU A C 1
ATOM 688 O O . LEU A 1 92 ? -4.972 -5.544 -1.938 1.00 89.06 92 LEU A O 1
ATOM 692 N N . TYR A 1 93 ? -7.161 -6.065 -1.775 1.00 89.00 93 TYR A N 1
ATOM 693 C CA . TYR A 1 93 ? -7.423 -5.383 -0.510 1.00 89.00 93 TYR A CA 1
ATOM 694 C C . TYR A 1 93 ? -7.576 -6.360 0.663 1.00 89.00 93 TYR A C 1
ATOM 696 O O . TYR A 1 93 ? -7.652 -7.576 0.483 1.00 89.00 93 TYR A O 1
ATOM 704 N N . MET A 1 94 ? -7.595 -5.825 1.887 1.00 86.12 94 MET A N 1
ATOM 705 C CA . MET A 1 94 ? -7.593 -6.620 3.122 1.00 86.12 94 MET A CA 1
ATOM 706 C C . MET A 1 94 ? -8.861 -7.457 3.332 1.00 86.12 94 MET A C 1
ATOM 708 O O . MET A 1 94 ? -8.784 -8.533 3.917 1.00 86.12 94 MET A O 1
ATOM 712 N N . ASP A 1 95 ? -9.998 -7.006 2.812 1.00 85.25 95 ASP A N 1
ATOM 713 C CA . ASP A 1 95 ? -11.264 -7.755 2.811 1.00 85.25 95 ASP A CA 1
ATOM 714 C C . ASP A 1 95 ? -11.314 -8.862 1.731 1.00 85.25 95 ASP A C 1
ATOM 716 O O . ASP A 1 95 ? -12.319 -9.563 1.599 1.00 85.25 95 ASP A O 1
ATOM 720 N N . GLY A 1 96 ? -10.238 -9.027 0.953 1.00 85.81 96 GLY A N 1
ATOM 721 C CA . GLY A 1 96 ? -10.099 -10.038 -0.090 1.00 85.81 96 GLY A CA 1
ATOM 722 C C . GLY A 1 96 ? -10.670 -9.646 -1.452 1.00 85.81 96 GLY A C 1
ATOM 723 O O . GLY A 1 96 ? -10.596 -10.458 -2.378 1.00 85.81 96 GLY A O 1
ATOM 724 N N . HIS A 1 97 ? -11.220 -8.438 -1.617 1.00 90.19 97 HIS A N 1
ATOM 725 C CA . HIS A 1 97 ? -11.659 -7.992 -2.937 1.00 90.19 97 HIS A CA 1
ATOM 726 C C . HIS A 1 97 ? -10.472 -7.569 -3.812 1.00 90.19 97 HIS A C 1
ATOM 728 O O . HIS A 1 97 ? -9.416 -7.163 -3.323 1.00 90.19 97 HIS A O 1
ATOM 734 N N . VAL A 1 98 ? -10.661 -7.669 -5.128 1.00 88.62 98 VAL A N 1
ATOM 735 C CA . VAL A 1 98 ? -9.703 -7.201 -6.130 1.00 88.62 98 VAL A CA 1
ATOM 736 C C . VAL A 1 98 ? -10.373 -6.133 -6.981 1.00 88.62 98 VAL A C 1
ATOM 738 O O . VAL A 1 98 ? -11.475 -6.346 -7.488 1.00 88.62 98 VAL A O 1
ATOM 741 N N . GLU A 1 99 ? -9.703 -5.001 -7.156 1.00 88.62 99 GLU A N 1
ATOM 742 C CA . GLU A 1 99 ? -10.143 -3.910 -8.024 1.00 88.62 99 GLU A CA 1
ATOM 743 C C . GLU A 1 99 ? -9.071 -3.616 -9.073 1.00 88.62 99 GLU A C 1
ATOM 745 O O . GLU A 1 99 ? -7.877 -3.590 -8.773 1.00 88.62 99 GLU A O 1
ATOM 750 N N . PHE A 1 100 ? -9.490 -3.362 -10.312 1.00 86.81 100 PHE A N 1
ATOM 751 C CA . PHE A 1 100 ? -8.582 -2.853 -11.331 1.00 86.81 100 PHE A CA 1
ATOM 752 C C . PHE A 1 100 ? -8.501 -1.329 -11.243 1.00 86.81 100 PHE A C 1
ATOM 754 O O . PHE A 1 100 ? -9.464 -0.627 -11.566 1.00 86.81 100 PHE A O 1
ATOM 761 N N . LEU A 1 101 ? -7.330 -0.816 -10.871 1.00 85.81 101 LEU A N 1
ATOM 762 C CA . LEU A 1 101 ? -7.062 0.615 -10.836 1.00 85.81 101 LEU A CA 1
ATOM 763 C C . LEU A 1 101 ? -6.315 1.046 -12.100 1.00 85.81 101 LEU A C 1
ATOM 765 O O . LEU A 1 101 ? -5.288 0.475 -12.473 1.00 85.81 101 LEU A O 1
ATOM 769 N N . ARG A 1 102 ? -6.826 2.090 -12.757 1.00 83.75 102 ARG A N 1
ATOM 770 C CA . ARG A 1 102 ? -6.136 2.742 -13.877 1.00 83.75 102 ARG A CA 1
ATOM 771 C C . ARG A 1 102 ? -5.008 3.615 -13.346 1.00 83.75 102 ARG A C 1
ATOM 773 O O . ARG A 1 10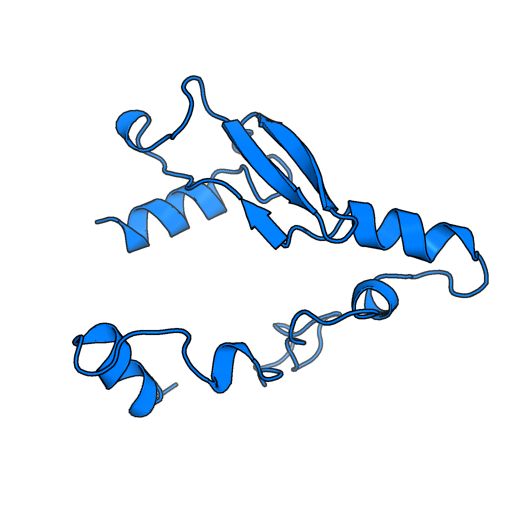2 ? -5.164 4.278 -12.326 1.00 83.75 102 ARG A O 1
ATOM 780 N N . TYR A 1 103 ? -3.904 3.638 -14.075 1.00 82.69 103 TYR A N 1
ATOM 781 C CA . TYR A 1 103 ? -2.765 4.484 -13.780 1.00 82.69 103 TYR A CA 1
ATOM 782 C C . TYR A 1 103 ? -3.159 5.947 -13.885 1.00 82.69 103 TYR A C 1
ATOM 784 O O . TYR A 1 103 ? -3.582 6.428 -14.938 1.00 82.69 103 TYR A O 1
ATOM 792 N N . ASP A 1 104 ? -2.971 6.645 -12.776 1.00 83.50 104 ASP A N 1
ATOM 793 C CA . ASP A 1 104 ? -3.105 8.084 -12.693 1.00 83.50 104 ASP A CA 1
ATOM 794 C C . ASP A 1 104 ? -1.811 8.643 -12.117 1.00 83.50 104 ASP A C 1
ATOM 796 O O . ASP A 1 104 ? -1.460 8.413 -10.960 1.00 83.50 104 ASP A O 1
ATOM 800 N N . ARG A 1 105 ? -1.110 9.422 -12.941 1.00 77.88 105 ARG A N 1
ATOM 801 C CA . ARG A 1 105 ? 0.154 10.068 -12.587 1.00 77.88 105 ARG A CA 1
ATOM 802 C C . ARG A 1 105 ? 0.061 10.818 -11.252 1.00 77.88 105 ARG A C 1
ATOM 804 O O . ARG A 1 105 ? 0.986 10.744 -10.448 1.00 77.88 105 ARG A O 1
ATOM 811 N N . THR A 1 106 ? -1.057 11.503 -11.015 1.00 82.69 106 THR A N 1
ATOM 812 C CA . THR A 1 106 ? -1.315 12.335 -9.825 1.00 82.69 106 THR A CA 1
ATOM 813 C C . THR A 1 106 ? -2.328 11.718 -8.861 1.00 82.69 106 THR A C 1
ATOM 815 O O . THR A 1 106 ? -2.737 12.362 -7.893 1.00 82.69 106 THR A O 1
ATOM 818 N N . GLY A 1 107 ? -2.745 10.482 -9.126 1.00 80.44 107 GLY A N 1
ATOM 819 C CA . GLY A 1 107 ? -3.784 9.802 -8.375 1.00 80.44 107 GLY A CA 1
ATOM 820 C C . GLY A 1 107 ? -3.324 9.318 -7.005 1.00 80.44 107 GLY A C 1
ATOM 821 O O . GLY A 1 107 ? -2.144 9.356 -6.630 1.00 80.44 107 GLY A O 1
ATOM 822 N N . LYS A 1 108 ? -4.294 8.805 -6.246 1.00 79.88 108 LYS A N 1
ATOM 823 C CA . LYS A 1 108 ? -4.003 8.067 -5.017 1.00 79.88 108 LYS A CA 1
ATOM 824 C C . LYS A 1 108 ? -3.231 6.796 -5.371 1.00 79.88 108 LYS A C 1
ATOM 826 O O . LYS A 1 108 ? -3.484 6.171 -6.397 1.00 79.88 108 LYS A O 1
ATOM 831 N N . GLY A 1 109 ? -2.280 6.427 -4.514 1.00 77.75 109 GLY A N 1
ATOM 832 C CA . GLY A 1 109 ? -1.584 5.151 -4.653 1.00 77.75 109 GLY A CA 1
ATOM 833 C C . GLY A 1 109 ? -2.560 3.967 -4.546 1.00 77.75 109 GLY A C 1
ATOM 834 O O . GLY A 1 109 ? -3.675 4.160 -4.064 1.00 77.75 109 GLY A O 1
ATOM 835 N N . PRO A 1 110 ? -2.145 2.757 -4.952 1.00 79.19 110 PRO A N 1
ATOM 836 C CA . PRO A 1 110 ? -0.780 2.413 -5.352 1.00 79.19 110 PRO A CA 1
ATOM 837 C C . PRO A 1 110 ? -0.462 2.667 -6.837 1.00 79.19 110 PRO A C 1
ATOM 839 O O . PRO A 1 110 ? 0.707 2.650 -7.198 1.00 79.19 110 PRO A O 1
ATOM 842 N N . VAL A 1 111 ? -1.447 2.944 -7.700 1.00 83.88 111 VAL A N 1
ATOM 843 C CA . VAL A 1 111 ? -1.258 3.013 -9.167 1.00 83.88 111 VAL A CA 1
ATOM 844 C C . VAL A 1 111 ? -0.965 4.443 -9.650 1.00 83.88 111 VAL A C 1
ATOM 846 O O . VAL A 1 111 ? -1.734 5.032 -10.409 1.00 83.88 111 VAL A O 1
ATOM 849 N N . ASN A 1 112 ? 0.163 5.004 -9.198 1.00 84.62 112 ASN A N 1
ATOM 850 C CA . ASN A 1 112 ? 0.603 6.369 -9.517 1.00 84.62 112 ASN A CA 1
ATOM 851 C C . ASN A 1 112 ? 2.103 6.478 -9.861 1.00 84.62 112 ASN A C 1
ATOM 853 O O . ASN A 1 112 ? 2.851 5.505 -9.756 1.00 84.62 112 ASN A O 1
ATOM 857 N N . GLU A 1 113 ? 2.552 7.661 -10.302 1.00 82.19 113 GLU A N 1
ATOM 858 C CA . GLU A 1 113 ? 3.933 7.876 -10.778 1.00 82.19 113 GLU A CA 1
ATOM 859 C C . GLU A 1 113 ? 5.008 7.587 -9.720 1.00 82.19 113 GLU A C 1
ATOM 861 O O . GLU A 1 113 ? 5.958 6.877 -10.050 1.00 82.19 113 GLU A O 1
ATOM 866 N N . PRO A 1 114 ? 4.892 8.043 -8.454 1.00 83.50 114 PRO A N 1
ATOM 867 C CA . PRO A 1 114 ? 5.900 7.736 -7.440 1.00 83.50 114 PRO A CA 1
ATOM 868 C C . PRO A 1 114 ? 6.119 6.232 -7.239 1.00 83.50 114 PRO A C 1
ATOM 870 O O . PRO A 1 114 ? 7.261 5.785 -7.141 1.00 83.50 114 PRO A O 1
ATOM 873 N N . MET A 1 115 ? 5.041 5.442 -7.223 1.00 81.38 115 MET A N 1
ATOM 874 C CA . MET A 1 115 ? 5.132 3.984 -7.110 1.00 81.38 115 MET A CA 1
ATOM 875 C C . MET A 1 115 ? 5.700 3.334 -8.373 1.00 81.38 115 MET A C 1
ATOM 877 O O . MET A 1 115 ? 6.484 2.394 -8.271 1.00 81.38 115 MET A O 1
ATOM 881 N N . ALA A 1 116 ? 5.362 3.851 -9.556 1.00 77.81 116 ALA A N 1
ATOM 882 C CA . ALA A 1 116 ? 5.909 3.368 -10.821 1.00 77.81 116 ALA A CA 1
ATOM 883 C C . ALA A 1 116 ? 7.422 3.630 -10.946 1.00 77.81 116 ALA A C 1
ATOM 885 O O . ALA A 1 116 ? 8.165 2.767 -11.407 1.00 77.81 116 ALA A O 1
ATOM 886 N N . VAL A 1 117 ? 7.903 4.791 -10.488 1.00 79.62 117 VAL A N 1
ATOM 887 C CA . VAL A 1 117 ? 9.341 5.106 -10.431 1.00 79.62 117 VAL A CA 1
ATOM 888 C C . VAL A 1 117 ? 10.055 4.190 -9.439 1.00 79.62 117 VAL A C 1
ATOM 890 O O . VAL A 1 117 ? 11.130 3.673 -9.741 1.00 79.62 117 VAL A O 1
ATOM 893 N N . LEU A 1 118 ? 9.452 3.955 -8.269 1.00 75.62 118 LEU A N 1
ATOM 894 C CA . LEU A 1 118 ? 10.003 3.046 -7.267 1.00 75.62 118 LEU A CA 1
ATOM 895 C C . LEU A 1 118 ? 10.115 1.609 -7.803 1.00 75.62 118 LEU A C 1
ATOM 897 O O . LEU A 1 118 ? 11.151 0.975 -7.628 1.00 75.62 118 LEU A O 1
ATOM 901 N N . GLY A 1 119 ? 9.087 1.110 -8.496 1.00 71.12 119 GLY A N 1
ATOM 902 C CA . GLY A 1 119 ? 9.129 -0.197 -9.158 1.00 71.12 119 GLY A CA 1
ATOM 903 C C . GLY A 1 119 ? 10.184 -0.272 -10.267 1.00 71.12 119 GLY A C 1
ATOM 904 O O . GLY A 1 119 ? 10.903 -1.267 -10.373 1.00 71.12 119 GLY A O 1
ATOM 905 N N . GLY A 1 120 ? 10.348 0.806 -11.040 1.00 70.06 120 GLY A N 1
ATOM 906 C CA . GLY A 1 120 ? 11.418 0.941 -12.032 1.00 70.06 120 GLY A CA 1
ATOM 907 C C . GLY A 1 120 ? 12.820 0.818 -11.424 1.00 70.06 120 GLY A C 1
ATOM 908 O O . GLY A 1 120 ? 13.660 0.108 -11.963 1.00 70.06 120 GLY A O 1
ATOM 909 N N . LEU A 1 121 ? 13.055 1.428 -10.259 1.00 69.94 121 LEU A N 1
ATOM 910 C CA . LEU A 1 121 ? 14.345 1.353 -9.559 1.00 69.94 121 LEU A CA 1
ATOM 911 C C . LEU A 1 121 ? 14.703 -0.070 -9.099 1.00 69.94 121 LEU A C 1
ATOM 913 O O . LEU A 1 121 ? 15.877 -0.418 -9.037 1.00 69.94 121 LEU A O 1
ATOM 917 N N . PHE A 1 122 ? 13.709 -0.889 -8.750 1.00 64.00 122 PHE A N 1
ATOM 918 C CA . PHE A 1 122 ? 13.940 -2.278 -8.338 1.00 64.00 122 PHE A CA 1
ATOM 919 C C . PHE A 1 122 ? 14.080 -3.255 -9.511 1.00 64.00 122 PHE A C 1
ATOM 921 O O . PHE A 1 122 ? 14.489 -4.394 -9.295 1.00 64.00 122 PHE A O 1
ATOM 928 N N . SER A 1 123 ? 13.724 -2.834 -10.726 1.00 61.53 123 SER A N 1
ATOM 929 C CA . SER A 1 123 ? 13.755 -3.667 -11.937 1.00 61.53 123 SER A CA 1
ATOM 930 C C . SER A 1 123 ? 14.892 -3.318 -12.905 1.00 61.53 123 SER A C 1
ATOM 932 O O . SER A 1 123 ? 15.074 -4.034 -13.889 1.00 61.53 123 SER A O 1
ATOM 934 N N . SER A 1 124 ? 15.652 -2.252 -12.624 1.00 52.53 124 SER A N 1
ATOM 935 C CA . SER A 1 124 ? 16.825 -1.807 -13.392 1.00 52.53 124 SER A CA 1
ATOM 936 C C . SER A 1 124 ? 18.127 -2.476 -12.971 1.00 52.53 124 SER A C 1
ATOM 938 O O . SER A 1 124 ? 18.340 -2.574 -11.741 1.00 52.53 124 SER A O 1
#

Sequence (124 aa):
GQLDPSIAQYISGGREGIFPKADSDAQVPAPYGNGGGNMVYRLREGIERFLITDINNPSASNMAQSTVYIMFDQLSTDSAMYNHVPGGSNVLYMDGHVEFLRYDRTGKGPVNEPMAVLGGLFSS

pLDDT: mean 76.7, std 9.76, range [51.94, 93.0]

Secondary structure (DSSP, 8-state):
-PPPHHHHHHHTTSS-S--GGGGS-EE--TTSSGGGSSEEPPP-TTGGGGG-S-TT-TTHHHHHHTT-EEEE----SSGGG-SSTTTEEEEEETTS-EEEEEP-TTSSSSSSHHHHHHHHHHH-

Radius of gyration: 16.9 Å; chains: 1; bounding box: 44×30×39 Å

Foldseek 3Di:
DDPDVQVVCPVVVVDDDDDVCLQDKDFAPALPDPPRDRIPGHDDPPPLVSVQPDPVDPCSSVVSQVPAWDDKFQAAPDCVRGPDPPQWIWTATRNGDIDIDHADQPDDDDRHDVNRHVSHVVVD